Protein AF-A0A3D3KNQ6-F1 (afdb_monomer)

Foldseek 3Di:
DDCDLVNLCVQDVFLVSVLVVLCCVPQNPQRADPVPRHGAWDDDPVDSWTARPPPRDIDRSCPPHPCHVDPDRPSVD

Nearest PDB structures (foldseek):
  5isy-assembly1_C  TM=5.965E-01  e=1.003E-01  Escherichia coli K-12
  1pft-assembly1_A  TM=6.451E-01  e=1.548E-01  Pyrococcus furiosus
  8hl4-assembly1_L37A  TM=4.238E-01  e=6.115E-01  Sulfolobus acidocaldarius DSM 639
  8hku-assembly1_L37A  TM=4.204E-01  e=1.354E+00  Sulfolobus acidocaldarius DSM 639
  3siq-assembly6_F  TM=4.252E-01  e=1.565E+00  Drosophila melanogaster

Sequence (77 aa):
MKYTIKDFKRDFPNDDVCLDYIFGQRYGKDSVCPKCGKTGFYRVSDRKCYACAWCGHQIHPLANTIFHKSSTKLTDW

Mean predicted aligned error: 6.14 Å

pLDDT: mean 83.05, std 6.53, range [61.97, 91.62]

Radius of gyration: 13.59 Å; Cα contacts (8 Å, |Δi|>4): 86; chains: 1; bounding box: 30×30×35 Å

Secondary structure (DSSP, 8-state):
----HHHHHHH-SSHHHHHHHHHHHHH-TT-B-TTT--B-EEEETTTTEEEETTT--EE-TTTTSTTTT--S-GGG-

Structure (mmCIF, N/CA/C/O backbone):
data_AF-A0A3D3KNQ6-F1
#
_entry.id   AF-A0A3D3KNQ6-F1
#
loop_
_atom_site.group_PDB
_atom_site.id
_atom_site.type_symbol
_atom_site.label_atom_id
_atom_site.label_alt_id
_atom_site.label_comp_id
_atom_site.label_asym_id
_atom_site.label_entity_id
_atom_site.label_seq_id
_atom_site.pdbx_PDB_ins_code
_atom_site.Cartn_x
_atom_site.Cartn_y
_atom_site.Cartn_z
_atom_site.occupancy
_atom_site.B_iso_or_equiv
_atom_site.auth_seq_id
_atom_site.auth_comp_id
_atom_site.auth_asym_id
_atom_site.auth_atom_id
_atom_site.pdbx_PDB_model_num
ATOM 1 N N . MET A 1 1 ? -9.673 17.628 17.468 1.00 61.97 1 MET A N 1
ATOM 2 C CA . MET A 1 1 ? -10.706 16.709 16.935 1.00 61.97 1 MET A CA 1
ATOM 3 C C . MET A 1 1 ? -10.365 15.294 17.378 1.00 61.97 1 MET A C 1
ATOM 5 O O . MET A 1 1 ? -9.233 14.881 17.167 1.00 61.97 1 MET A O 1
ATOM 9 N N . LYS A 1 2 ? -11.285 14.587 18.048 1.00 79.56 2 LYS A N 1
ATOM 10 C CA . LYS A 1 2 ? -11.118 13.162 18.380 1.00 79.56 2 LYS A CA 1
ATOM 11 C C . LYS A 1 2 ? -11.527 12.353 17.153 1.00 79.56 2 LYS A C 1
ATOM 13 O O . LYS A 1 2 ? -12.687 12.419 16.770 1.00 79.56 2 LYS A O 1
ATOM 18 N N . TYR A 1 3 ? -10.588 11.632 16.550 1.00 82.19 3 TYR A N 1
ATOM 19 C CA . TYR A 1 3 ? -10.908 10.662 15.509 1.00 82.19 3 TYR A CA 1
ATOM 20 C C . TYR A 1 3 ? -11.519 9.432 16.180 1.00 82.19 3 TYR A C 1
ATOM 22 O O . TYR A 1 3 ? -10.883 8.819 17.040 1.00 82.19 3 TYR A O 1
ATOM 30 N N . THR A 1 4 ? -12.784 9.136 15.889 1.00 87.94 4 THR A N 1
ATOM 31 C CA . THR A 1 4 ? -13.499 8.031 16.535 1.00 87.94 4 THR A CA 1
ATOM 32 C C . THR A 1 4 ? -13.482 6.778 15.664 1.00 87.94 4 THR A C 1
ATOM 34 O O . THR A 1 4 ? -13.291 6.849 14.454 1.00 87.94 4 THR A O 1
ATOM 37 N N . ILE A 1 5 ? -13.772 5.615 16.257 1.00 81.62 5 ILE A N 1
ATOM 38 C CA . ILE A 1 5 ? -13.935 4.357 15.503 1.00 81.62 5 ILE A CA 1
ATOM 39 C C . ILE A 1 5 ? -15.046 4.477 14.442 1.00 81.62 5 ILE A C 1
ATOM 41 O O . ILE A 1 5 ? -14.973 3.837 13.397 1.00 81.62 5 ILE A O 1
ATOM 45 N N . LYS A 1 6 ? -16.071 5.312 14.671 1.00 84.31 6 LYS A N 1
ATOM 46 C CA . LYS A 1 6 ? -17.114 5.574 13.666 1.00 84.31 6 LYS A CA 1
ATOM 47 C C . LYS A 1 6 ? -16.571 6.334 12.457 1.00 84.31 6 LYS A C 1
ATOM 49 O O . LYS A 1 6 ? -16.965 6.013 11.342 1.00 84.31 6 LYS A O 1
ATOM 54 N N . ASP A 1 7 ? -15.681 7.300 12.673 1.00 85.62 7 ASP A N 1
ATOM 55 C CA . ASP A 1 7 ? -15.024 8.025 11.581 1.00 85.62 7 ASP A CA 1
ATOM 56 C C . ASP A 1 7 ? -14.097 7.091 10.799 1.00 85.62 7 ASP A C 1
ATOM 58 O O . ASP A 1 7 ? -14.183 7.045 9.578 1.00 85.62 7 ASP A O 1
ATOM 62 N N . PHE A 1 8 ? -13.328 6.247 11.498 1.00 83.50 8 PHE A N 1
ATOM 63 C CA . PHE A 1 8 ? -12.499 5.219 10.864 1.00 83.50 8 PHE A CA 1
ATOM 64 C C . PHE A 1 8 ? -13.315 4.278 9.980 1.00 83.50 8 PHE A C 1
ATOM 66 O O . PHE A 1 8 ? -13.001 4.108 8.812 1.00 83.50 8 PHE A O 1
ATOM 73 N N . LYS A 1 9 ? -14.418 3.722 10.491 1.00 83.06 9 LYS A N 1
ATOM 74 C CA . LYS A 1 9 ? -15.281 2.830 9.700 1.00 83.06 9 LYS A CA 1
ATOM 75 C C . LYS A 1 9 ? -15.963 3.528 8.521 1.00 83.06 9 LYS A C 1
ATOM 77 O O . LYS A 1 9 ? -16.327 2.858 7.560 1.00 83.06 9 LYS A O 1
ATOM 82 N N . ARG A 1 10 ? -16.169 4.848 8.595 1.00 85.69 10 ARG A N 1
ATOM 83 C CA . ARG A 1 10 ? -16.704 5.640 7.480 1.00 85.69 10 ARG A CA 1
ATOM 84 C C . ARG A 1 10 ? -15.650 5.844 6.395 1.00 85.69 10 ARG A C 1
ATOM 86 O O . ARG A 1 10 ? -15.969 5.689 5.222 1.00 85.69 10 ARG A O 1
ATOM 93 N N . ASP A 1 11 ? -14.432 6.196 6.789 1.00 84.06 11 ASP A N 1
ATOM 94 C CA . ASP A 1 11 ? -13.348 6.508 5.855 1.00 84.06 11 ASP A CA 1
ATOM 95 C C . ASP A 1 11 ? -12.716 5.226 5.278 1.00 84.06 11 ASP A C 1
ATOM 97 O O . ASP A 1 11 ? -12.255 5.216 4.139 1.00 84.06 11 ASP A O 1
ATOM 101 N N . PHE A 1 12 ? -12.762 4.127 6.037 1.00 85.88 12 PHE A N 1
ATOM 102 C CA . PHE A 1 12 ? -12.212 2.814 5.707 1.00 85.88 12 PHE A CA 1
ATOM 103 C C . PHE A 1 12 ? -13.285 1.716 5.780 1.00 85.88 12 PHE A C 1
ATOM 105 O O . PHE A 1 12 ? -13.272 0.871 6.679 1.00 85.88 12 PHE A O 1
ATOM 112 N N . PRO A 1 13 ? -14.245 1.707 4.839 1.00 82.56 13 PRO A N 1
ATOM 113 C CA . PRO A 1 13 ? -15.335 0.734 4.843 1.00 82.56 13 PRO A CA 1
ATOM 114 C C . PRO A 1 13 ? -14.885 -0.677 4.437 1.00 82.56 13 PRO A C 1
ATOM 116 O O . PRO A 1 13 ? -15.603 -1.646 4.682 1.00 82.56 13 PRO A O 1
ATOM 119 N N . ASN A 1 14 ? -13.726 -0.810 3.786 1.00 83.31 14 ASN A N 1
ATOM 120 C CA . ASN A 1 14 ? -13.189 -2.082 3.321 1.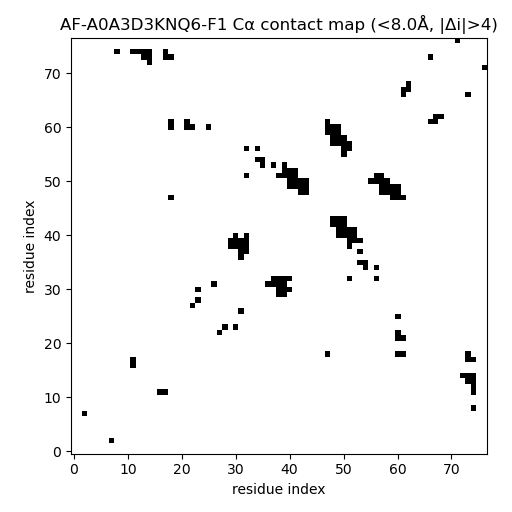00 83.31 14 ASN A CA 1
ATOM 121 C C . ASN A 1 14 ? -11.652 -2.119 3.400 1.00 83.31 14 ASN A C 1
ATOM 123 O O . ASN A 1 14 ? -10.970 -1.092 3.459 1.00 83.31 14 ASN A O 1
ATOM 127 N N . ASP A 1 15 ? -11.111 -3.340 3.371 1.00 81.12 15 ASP A N 1
ATOM 128 C CA . ASP A 1 15 ? -9.666 -3.588 3.396 1.00 81.12 15 ASP A CA 1
ATOM 129 C C . ASP A 1 15 ? -8.945 -2.945 2.203 1.00 81.12 15 ASP A C 1
ATOM 131 O O . ASP A 1 15 ? -7.779 -2.575 2.325 1.00 81.12 15 ASP A O 1
ATOM 135 N N . ASP A 1 16 ? -9.625 -2.798 1.065 1.00 82.81 16 ASP A N 1
ATOM 136 C CA . ASP A 1 16 ? -9.037 -2.218 -0.141 1.00 82.81 16 ASP A CA 1
ATOM 137 C C . ASP A 1 16 ? -8.780 -0.717 0.004 1.00 82.81 16 ASP A C 1
ATOM 139 O O . ASP A 1 16 ? -7.681 -0.273 -0.313 1.00 82.81 16 ASP A O 1
ATOM 143 N N . VAL A 1 17 ? -9.715 0.049 0.575 1.00 86.12 17 VAL A N 1
ATOM 144 C CA . VAL A 1 17 ? -9.525 1.482 0.855 1.00 86.12 17 VAL A CA 1
ATOM 145 C C . VAL A 1 17 ? -8.433 1.682 1.907 1.00 86.12 17 VAL A C 1
ATOM 147 O O . VAL A 1 17 ? -7.595 2.572 1.757 1.00 86.12 17 VAL A O 1
ATOM 150 N N . CYS A 1 1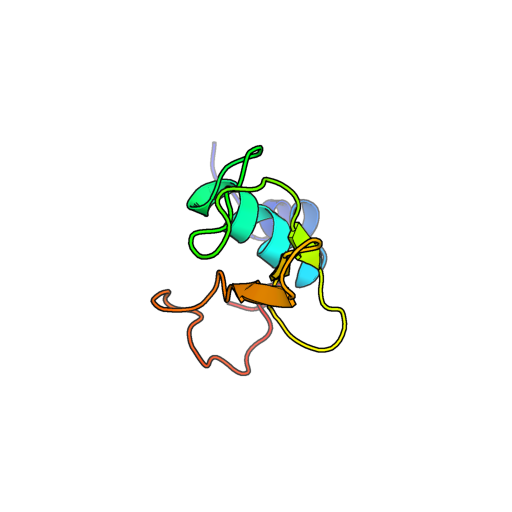8 ? -8.368 0.821 2.932 1.00 85.81 18 CYS A N 1
ATOM 151 C CA . CYS A 1 18 ? -7.233 0.804 3.862 1.00 85.81 18 CYS A CA 1
ATOM 152 C C . CYS A 1 18 ? -5.910 0.581 3.125 1.00 85.81 18 CYS A C 1
ATOM 154 O O . CYS A 1 18 ? -4.928 1.278 3.385 1.00 85.81 18 CYS A O 1
ATOM 156 N N . LEU A 1 19 ? -5.866 -0.394 2.216 1.00 85.56 19 LEU A N 1
ATOM 157 C CA . LEU A 1 19 ? -4.649 -0.729 1.492 1.00 85.56 19 LEU A CA 1
ATOM 158 C C . LEU A 1 19 ? -4.220 0.393 0.541 1.00 85.56 19 LEU A C 1
ATOM 160 O O . LEU A 1 19 ? -3.037 0.731 0.529 1.00 85.56 19 LEU A O 1
ATOM 164 N N . ASP A 1 20 ? -5.161 0.987 -0.195 1.00 86.44 20 ASP A N 1
ATOM 165 C CA . ASP A 1 20 ? -4.930 2.127 -1.090 1.00 86.44 20 ASP A CA 1
ATOM 166 C C . ASP A 1 20 ? -4.394 3.325 -0.308 1.00 86.44 20 ASP A C 1
ATOM 168 O O . ASP A 1 20 ? -3.431 3.968 -0.730 1.00 86.44 20 ASP A O 1
ATOM 172 N N . TYR A 1 21 ? -4.951 3.588 0.874 1.00 87.50 21 TYR A N 1
ATOM 173 C CA . TYR A 1 21 ? -4.476 4.656 1.743 1.00 87.50 21 TYR A CA 1
ATOM 174 C C . TYR A 1 21 ? -3.055 4.405 2.259 1.00 87.50 21 TYR A C 1
ATOM 176 O O . TYR A 1 21 ? -2.207 5.296 2.186 1.00 87.50 21 TYR A O 1
ATOM 184 N N . ILE A 1 22 ? -2.755 3.190 2.737 1.00 86.19 22 ILE A N 1
ATOM 185 C CA . ILE A 1 22 ? -1.404 2.819 3.195 1.00 86.19 22 ILE A CA 1
ATOM 186 C C . ILE A 1 22 ? -0.406 2.895 2.036 1.00 86.19 22 ILE A C 1
ATOM 188 O O . ILE A 1 22 ? 0.708 3.396 2.204 1.00 86.19 22 ILE A O 1
ATOM 192 N N . PHE A 1 23 ? -0.795 2.413 0.855 1.00 87.94 23 PHE A N 1
ATOM 193 C CA . PHE A 1 23 ? 0.030 2.482 -0.343 1.00 87.94 23 PHE A CA 1
ATOM 194 C C . PHE A 1 23 ? 0.317 3.936 -0.730 1.00 87.94 23 PHE A C 1
ATOM 196 O O . PHE A 1 23 ? 1.479 4.291 -0.920 1.00 87.94 23 PHE A O 1
ATOM 203 N N . GLY A 1 24 ? -0.707 4.792 -0.752 1.00 86.75 24 GLY A N 1
ATOM 204 C CA . GLY A 1 24 ? -0.567 6.220 -1.031 1.00 86.75 24 GLY A CA 1
ATOM 205 C C . GLY A 1 24 ? 0.300 6.955 -0.006 1.00 86.75 24 GLY A C 1
ATOM 206 O O . GLY A 1 24 ? 1.133 7.767 -0.396 1.00 86.75 24 GLY A O 1
ATOM 207 N N . GLN A 1 25 ? 0.176 6.638 1.285 1.00 86.12 25 GLN A N 1
ATOM 208 C CA . GLN A 1 25 ? 1.025 7.210 2.338 1.00 86.12 25 GLN A CA 1
ATOM 209 C C . GLN A 1 25 ? 2.492 6.794 2.208 1.00 86.12 25 GLN A C 1
ATOM 211 O O . GLN A 1 25 ? 3.391 7.605 2.412 1.00 86.12 25 GLN A O 1
ATOM 216 N N . ARG A 1 26 ? 2.755 5.530 1.868 1.00 84.19 26 ARG A N 1
ATOM 217 C CA . ARG A 1 26 ? 4.120 4.99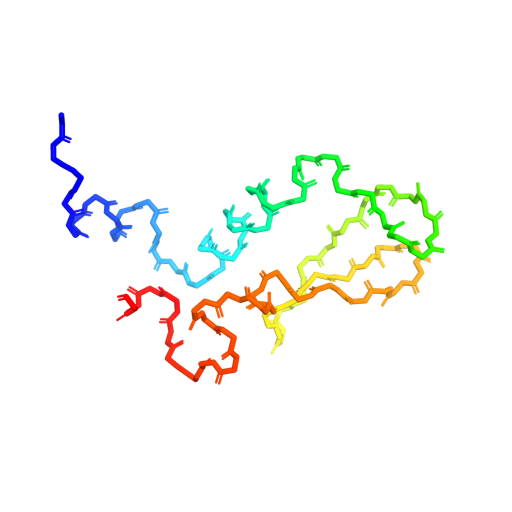6 1.822 1.00 84.19 26 ARG A CA 1
ATOM 218 C C . ARG A 1 26 ? 4.850 5.309 0.517 1.00 84.19 26 ARG A C 1
ATOM 220 O O . ARG A 1 26 ? 6.051 5.556 0.550 1.00 84.19 26 ARG A O 1
ATOM 227 N N . TYR A 1 27 ? 4.156 5.242 -0.615 1.00 82.69 27 TYR A N 1
ATOM 228 C CA . TYR A 1 27 ? 4.767 5.354 -1.943 1.00 82.69 27 TYR A CA 1
ATOM 229 C C . TYR A 1 27 ? 4.391 6.641 -2.684 1.00 82.69 27 TYR A C 1
ATOM 231 O O . TYR A 1 27 ? 5.016 6.953 -3.695 1.00 82.69 27 TYR A O 1
ATOM 239 N N . GLY A 1 28 ? 3.411 7.400 -2.190 1.00 80.81 28 GLY A N 1
ATOM 240 C CA . GLY A 1 28 ? 2.928 8.616 -2.837 1.00 80.81 28 GLY A CA 1
ATOM 241 C C . GLY A 1 28 ? 2.077 8.350 -4.083 1.00 80.81 28 GLY A C 1
ATOM 242 O O . GLY A 1 28 ? 1.946 7.222 -4.565 1.00 80.81 28 GLY A O 1
ATOM 243 N N . LYS A 1 29 ? 1.494 9.427 -4.625 1.00 69.25 29 LYS A N 1
ATOM 244 C CA . LYS A 1 29 ? 0.713 9.400 -5.877 1.00 69.25 29 LYS A CA 1
ATOM 245 C C . LYS A 1 29 ? 1.547 8.934 -7.076 1.00 69.25 29 LYS A C 1
ATOM 247 O O . LYS A 1 29 ? 1.034 8.213 -7.925 1.00 69.25 29 LYS A O 1
ATOM 252 N N . ASP A 1 30 ? 2.835 9.268 -7.083 1.00 74.06 30 ASP A N 1
ATOM 253 C CA . ASP A 1 30 ? 3.785 8.942 -8.151 1.00 74.06 30 ASP A CA 1
ATOM 254 C C . ASP A 1 30 ? 4.701 7.786 -7.754 1.00 74.06 30 ASP A C 1
ATOM 256 O O . ASP A 1 30 ? 5.920 7.853 -7.884 1.00 74.06 30 ASP A O 1
ATOM 260 N N . SER A 1 31 ? 4.107 6.716 -7.230 1.00 81.81 31 SER A N 1
ATOM 261 C CA . SER A 1 31 ? 4.839 5.510 -6.847 1.00 81.81 31 SER A CA 1
ATOM 262 C C . SER A 1 31 ? 5.682 4.980 -8.018 1.00 81.81 31 SER A C 1
ATOM 264 O O . SER A 1 31 ? 5.174 4.454 -9.013 1.00 81.81 31 SER A O 1
ATOM 266 N N . VAL A 1 32 ? 7.003 5.147 -7.905 1.00 86.81 32 VAL A N 1
ATOM 267 C CA . VAL A 1 32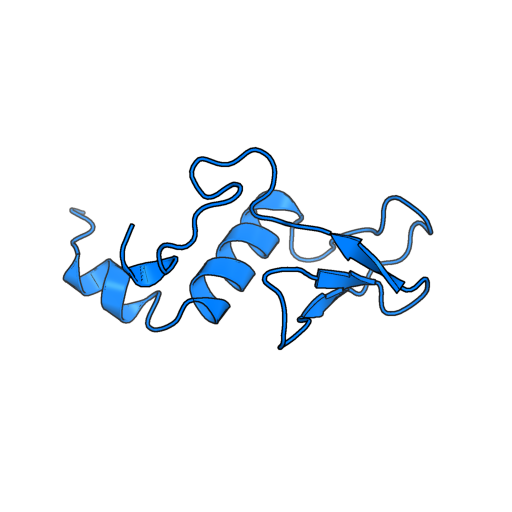 ? 7.977 4.703 -8.906 1.00 86.81 32 VAL A CA 1
ATOM 268 C C . VAL A 1 32 ? 8.364 3.262 -8.620 1.00 86.81 32 VAL A C 1
ATOM 270 O O . VAL A 1 32 ? 8.710 2.899 -7.496 1.00 86.81 32 VAL A O 1
ATOM 273 N N . CYS A 1 33 ? 8.337 2.419 -9.648 1.00 88.44 33 CYS A N 1
ATOM 274 C CA . CYS A 1 33 ? 8.774 1.046 -9.495 1.00 88.44 33 CYS A CA 1
ATOM 275 C 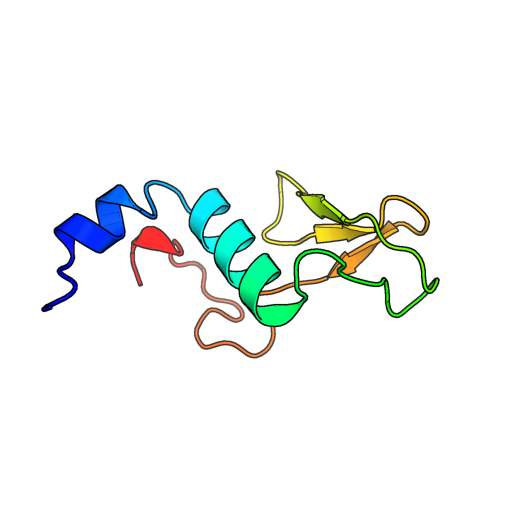C . CYS A 1 33 ? 10.287 0.974 -9.251 1.00 88.44 33 CYS A C 1
ATOM 277 O O . CYS A 1 33 ? 11.051 1.402 -10.116 1.00 88.44 33 CYS A O 1
ATOM 279 N N . PRO A 1 34 ? 10.748 0.343 -8.155 1.00 85.38 34 PRO A N 1
ATOM 280 C CA . PRO A 1 34 ? 12.176 0.242 -7.857 1.00 85.38 34 PRO A CA 1
ATOM 281 C C . PRO A 1 34 ? 12.931 -0.630 -8.869 1.00 85.38 34 PRO A C 1
ATOM 283 O O . PRO A 1 34 ? 14.145 -0.528 -8.984 1.00 85.38 34 PRO A O 1
ATOM 286 N N . LYS A 1 35 ? 12.222 -1.491 -9.616 1.00 87.12 35 LYS A N 1
ATOM 287 C CA . LYS A 1 35 ? 12.823 -2.400 -10.599 1.00 87.12 35 LYS A CA 1
ATOM 288 C C . LYS A 1 35 ? 12.991 -1.771 -11.983 1.00 87.12 35 LYS A C 1
ATOM 290 O O . LYS A 1 35 ? 13.963 -2.071 -12.664 1.00 87.12 35 LYS A O 1
ATOM 295 N N . CYS A 1 36 ? 12.028 -0.965 -12.434 1.00 89.94 36 CYS A N 1
ATOM 296 C CA . CYS A 1 36 ? 12.019 -0.433 -13.803 1.00 89.94 36 CYS A CA 1
ATOM 297 C C . CYS A 1 36 ? 11.963 1.096 -13.896 1.00 89.94 36 CYS A C 1
ATOM 299 O O . CYS A 1 36 ? 11.984 1.621 -15.004 1.00 89.94 36 CYS A O 1
ATOM 301 N N . GLY A 1 37 ? 11.854 1.811 -12.774 1.00 87.81 37 GLY A N 1
ATOM 302 C CA . GLY A 1 37 ? 11.825 3.275 -12.741 1.00 87.81 37 GLY A CA 1
ATOM 303 C C . GLY A 1 37 ? 10.555 3.912 -13.312 1.00 87.81 37 GLY A C 1
ATOM 304 O O . GLY A 1 37 ? 10.492 5.130 -13.430 1.00 87.81 37 GLY A O 1
ATOM 305 N N . LYS A 1 38 ? 9.537 3.121 -13.674 1.00 88.44 38 LYS A N 1
ATOM 306 C CA . LYS A 1 38 ? 8.268 3.634 -14.206 1.00 88.44 38 LYS A CA 1
ATOM 307 C C . LYS A 1 38 ? 7.215 3.791 -13.116 1.00 88.44 38 LYS A C 1
ATOM 309 O O . LYS A 1 38 ? 7.155 2.980 -12.190 1.00 88.44 38 LYS A O 1
ATOM 314 N N . THR A 1 39 ? 6.356 4.791 -13.270 1.00 88.06 39 THR A N 1
ATOM 315 C CA . THR A 1 39 ? 5.136 4.957 -12.477 1.00 88.06 39 THR A CA 1
ATOM 316 C C . THR A 1 39 ? 4.004 4.133 -13.081 1.00 88.06 39 THR A C 1
ATOM 318 O O . THR A 1 39 ? 3.944 3.913 -14.294 1.00 88.06 39 THR A O 1
ATOM 321 N N . GLY A 1 40 ? 3.120 3.620 -12.231 1.00 85.75 40 GLY A N 1
ATOM 322 C CA . GLY A 1 40 ? 1.993 2.795 -12.662 1.00 85.75 40 GLY A CA 1
ATOM 323 C C . GLY A 1 40 ? 1.964 1.470 -11.923 1.00 85.75 40 GLY A C 1
ATOM 324 O O . GLY A 1 40 ? 2.583 0.482 -12.334 1.00 85.75 40 GLY A O 1
ATOM 325 N N . PHE A 1 41 ? 1.209 1.473 -10.834 1.00 89.44 41 PHE A N 1
ATOM 326 C CA . PHE A 1 41 ? 0.890 0.301 -10.042 1.00 89.44 41 PHE A CA 1
ATOM 327 C C . PHE A 1 41 ? -0.605 0.038 -10.120 1.00 89.44 41 PHE A C 1
ATOM 329 O O . PHE A 1 41 ? -1.404 0.966 -10.024 1.00 89.44 41 PHE A O 1
ATOM 336 N N . TYR A 1 42 ? -0.976 -1.225 -10.290 1.00 88.25 42 TYR A N 1
ATOM 337 C CA . TYR A 1 42 ? -2.360 -1.664 -10.225 1.00 88.25 42 TYR A CA 1
ATOM 338 C C . TYR A 1 42 ? -2.560 -2.586 -9.028 1.00 88.25 42 TYR A C 1
ATOM 340 O O . TYR A 1 42 ? -1.657 -3.320 -8.610 1.00 88.25 42 TYR A O 1
ATOM 348 N N . ARG A 1 43 ? -3.762 -2.527 -8.463 1.00 87.62 43 ARG A N 1
ATOM 349 C CA . ARG A 1 43 ? -4.176 -3.368 -7.346 1.00 87.62 43 ARG A CA 1
ATOM 350 C C . ARG A 1 43 ? -4.343 -4.812 -7.824 1.00 87.62 43 ARG A C 1
ATOM 352 O O . ARG A 1 43 ? -5.039 -5.064 -8.803 1.00 87.62 43 ARG A O 1
ATOM 359 N N . VAL A 1 44 ? -3.740 -5.764 -7.115 1.00 88.69 44 VAL A N 1
ATOM 360 C CA . VAL A 1 44 ? -3.999 -7.195 -7.332 1.00 88.69 44 VAL A CA 1
ATOM 361 C C . VAL A 1 44 ? -5.179 -7.609 -6.454 1.00 88.69 44 VAL A C 1
ATOM 363 O O . VAL A 1 44 ? -5.091 -7.505 -5.236 1.00 88.69 44 VAL A O 1
ATOM 366 N N . SER A 1 45 ? -6.283 -8.066 -7.046 1.00 79.12 45 SER A N 1
ATOM 367 C CA . SER A 1 45 ? -7.528 -8.365 -6.313 1.00 79.12 45 SER A CA 1
ATOM 368 C C . SER A 1 45 ? -7.384 -9.524 -5.320 1.00 79.12 45 SER A C 1
ATOM 370 O O . SER A 1 45 ? -7.940 -9.486 -4.231 1.00 79.12 45 SER A O 1
ATOM 372 N N . ASP A 1 46 ? -6.595 -10.538 -5.678 1.00 81.06 46 ASP A N 1
ATOM 373 C CA . ASP A 1 46 ? -6.452 -11.785 -4.911 1.00 81.06 46 ASP A CA 1
ATOM 374 C C . ASP A 1 46 ? -5.501 -11.665 -3.703 1.00 81.06 46 ASP A C 1
ATOM 376 O O . ASP A 1 46 ? -5.501 -12.482 -2.786 1.00 81.06 46 ASP A O 1
ATOM 380 N N . ARG A 1 47 ? -4.645 -10.638 -3.678 1.00 81.56 47 ARG A N 1
ATOM 381 C CA . ARG A 1 47 ? -3.573 -10.497 -2.679 1.00 81.56 47 ARG A CA 1
ATOM 3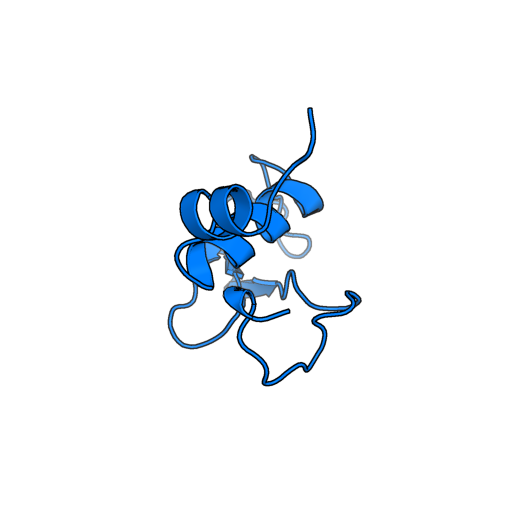82 C C . ARG A 1 47 ? -3.482 -9.064 -2.213 1.00 81.56 47 ARG A C 1
ATOM 384 O O . ARG A 1 47 ? -3.691 -8.166 -3.006 1.00 81.56 47 ARG A O 1
ATOM 391 N N . LYS A 1 48 ? -3.077 -8.804 -0.969 1.00 83.94 48 LYS A N 1
ATOM 392 C CA . LYS A 1 48 ? -2.843 -7.439 -0.445 1.00 83.94 48 LYS A CA 1
ATOM 393 C C . LYS A 1 48 ? -1.536 -6.821 -0.993 1.00 83.94 48 LYS A C 1
ATOM 395 O O . LYS A 1 48 ? -0.617 -6.509 -0.234 1.00 83.94 48 LYS A O 1
ATOM 400 N N . CYS A 1 49 ? -1.409 -6.723 -2.317 1.00 88.38 49 CYS A N 1
ATOM 401 C CA . CYS A 1 49 ? -0.252 -6.176 -3.022 1.00 88.38 49 CYS A CA 1
ATOM 402 C C . CYS A 1 49 ? -0.634 -5.342 -4.256 1.00 88.38 49 CYS A C 1
ATOM 404 O O . CYS A 1 49 ? -1.758 -5.397 -4.763 1.00 88.38 49 CYS A O 1
ATOM 406 N N . TYR A 1 50 ? 0.340 -4.568 -4.726 1.00 90.12 50 TYR A N 1
ATOM 407 C CA . TYR A 1 50 ? 0.273 -3.788 -5.957 1.00 90.12 50 TYR A CA 1
ATOM 408 C C . TYR A 1 50 ? 1.307 -4.315 -6.930 1.00 90.12 50 TYR A C 1
ATOM 410 O O . TYR A 1 50 ? 2.450 -4.545 -6.548 1.00 90.12 50 TYR A O 1
ATOM 418 N N . ALA A 1 51 ? 0.930 -4.488 -8.185 1.00 90.62 51 ALA A N 1
ATOM 419 C CA . ALA A 1 51 ? 1.838 -4.929 -9.227 1.00 90.62 51 ALA A CA 1
ATOM 420 C C . ALA A 1 51 ? 2.144 -3.774 -10.179 1.00 90.62 51 ALA A C 1
ATOM 422 O O . ALA A 1 51 ? 1.270 -2.986 -10.533 1.00 90.62 51 ALA A O 1
ATOM 423 N N . CYS A 1 52 ? 3.401 -3.658 -10.593 1.00 91.62 52 CYS A N 1
ATOM 424 C CA . CYS A 1 52 ? 3.791 -2.695 -11.609 1.00 91.62 52 CYS A CA 1
ATOM 425 C C . CYS A 1 52 ? 3.172 -3.093 -12.954 1.00 91.62 52 CYS A C 1
ATOM 427 O O . CYS A 1 52 ? 3.376 -4.218 -13.417 1.00 91.62 52 CYS A O 1
ATOM 429 N N . ALA A 1 53 ? 2.486 -2.155 -13.610 1.00 90.00 53 ALA A N 1
ATOM 430 C CA . ALA A 1 53 ? 1.871 -2.360 -14.924 1.00 90.00 53 ALA A CA 1
ATOM 431 C C . ALA A 1 53 ? 2.894 -2.667 -16.034 1.00 90.00 53 ALA A C 1
ATOM 433 O O . ALA A 1 53 ? 2.541 -3.227 -17.064 1.00 90.00 53 ALA A O 1
ATOM 434 N N . TRP A 1 54 ? 4.166 -2.321 -15.819 1.00 90.88 54 TRP A N 1
ATOM 435 C CA . TRP A 1 54 ? 5.211 -2.418 -16.838 1.00 90.88 54 TRP A CA 1
ATOM 436 C C . TRP A 1 54 ? 6.067 -3.677 -16.734 1.00 90.88 54 TRP A C 1
ATOM 438 O O . TRP A 1 54 ? 6.413 -4.270 -17.747 1.00 90.88 54 TRP A O 1
ATOM 448 N N . CYS A 1 55 ? 6.464 -4.059 -15.518 1.00 90.94 55 CYS A N 1
ATOM 449 C CA . CYS A 1 55 ? 7.409 -5.159 -15.294 1.00 90.94 55 CYS A CA 1
ATOM 450 C C . CYS A 1 55 ? 6.852 -6.278 -14.403 1.00 90.94 55 CYS A C 1
ATOM 452 O O . CYS A 1 55 ? 7.578 -7.222 -14.094 1.00 90.94 55 CYS A O 1
ATOM 454 N N . GLY A 1 56 ? 5.605 -6.149 -13.934 1.00 88.31 56 GLY A N 1
ATOM 455 C CA . GLY A 1 56 ? 4.959 -7.119 -13.048 1.00 88.31 56 GLY A CA 1
ATOM 456 C C . GLY A 1 56 ? 5.542 -7.182 -11.634 1.00 88.31 56 GLY A C 1
ATOM 457 O O . GLY A 1 56 ? 5.192 -8.079 -10.873 1.00 88.31 56 GLY A O 1
ATOM 458 N N . HIS A 1 57 ? 6.439 -6.262 -11.257 1.00 90.31 57 HIS A N 1
ATOM 459 C CA . HIS A 1 57 ? 7.022 -6.252 -9.916 1.00 90.31 57 HIS A CA 1
ATOM 460 C C . HIS A 1 57 ? 5.946 -6.001 -8.858 1.00 90.31 57 HIS A C 1
ATOM 462 O O . HIS A 1 57 ? 5.246 -4.991 -8.917 1.00 90.31 57 HIS A O 1
ATOM 468 N N . GLN A 1 58 ? 5.832 -6.920 -7.900 1.00 89.50 58 GLN A N 1
ATOM 469 C CA . GLN A 1 58 ? 4.843 -6.859 -6.833 1.00 89.50 58 GLN A CA 1
ATOM 470 C C . GLN A 1 58 ? 5.421 -6.166 -5.601 1.00 89.50 58 GLN A C 1
ATOM 472 O O . GLN A 1 58 ? 6.483 -6.530 -5.103 1.00 89.50 58 GLN A O 1
ATOM 477 N N . ILE A 1 59 ? 4.686 -5.185 -5.098 1.00 88.06 59 ILE A N 1
ATOM 478 C CA . ILE A 1 59 ? 4.977 -4.437 -3.887 1.00 88.06 59 ILE A CA 1
ATOM 479 C C . ILE A 1 59 ? 3.909 -4.766 -2.855 1.00 88.06 59 ILE A C 1
ATOM 481 O O . ILE A 1 59 ? 2.708 -4.683 -3.113 1.00 88.06 59 ILE A O 1
ATOM 485 N N . HIS A 1 60 ? 4.363 -5.117 -1.659 1.00 87.94 60 HIS A N 1
ATOM 486 C CA . HIS A 1 60 ? 3.506 -5.399 -0.520 1.00 87.94 60 HIS A CA 1
ATOM 487 C C . HIS A 1 60 ? 3.542 -4.201 0.436 1.00 87.94 60 HIS A C 1
ATOM 489 O O . HIS A 1 60 ? 4.466 -4.104 1.245 1.00 87.94 60 HIS A O 1
ATOM 495 N N . PRO A 1 61 ? 2.560 -3.284 0.386 1.00 84.75 61 PRO A N 1
ATOM 496 C CA . 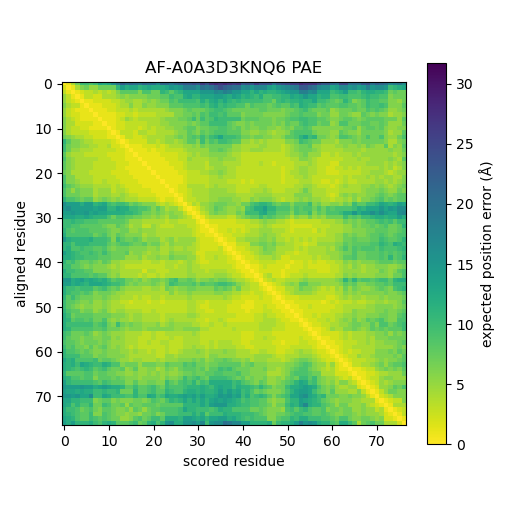PRO A 1 61 ? 2.567 -2.088 1.230 1.00 84.75 61 PRO A CA 1
ATOM 497 C C . PRO A 1 61 ? 2.459 -2.408 2.724 1.00 84.75 61 PRO A C 1
ATOM 499 O O . PRO A 1 61 ? 2.922 -1.624 3.542 1.00 84.75 61 PRO A O 1
ATOM 502 N N . LEU A 1 62 ? 1.920 -3.575 3.083 1.00 83.44 62 LEU A N 1
ATOM 503 C CA . LEU A 1 62 ? 1.845 -4.044 4.470 1.00 83.44 62 LEU A CA 1
ATOM 504 C C . LEU A 1 62 ? 3.146 -4.683 4.972 1.00 83.44 62 LEU A C 1
ATOM 506 O O . LEU A 1 62 ? 3.277 -4.926 6.173 1.00 83.44 62 LEU A O 1
ATOM 510 N N . ALA A 1 63 ? 4.107 -4.983 4.092 1.00 82.00 63 ALA A N 1
ATOM 511 C CA . ALA A 1 63 ? 5.381 -5.551 4.520 1.00 82.00 63 ALA A CA 1
ATOM 512 C C . ALA A 1 63 ? 6.083 -4.577 5.477 1.00 82.00 63 ALA A C 1
ATOM 514 O O . ALA A 1 63 ? 6.060 -3.365 5.265 1.00 82.00 63 ALA A O 1
ATOM 515 N N . ASN A 1 64 ? 6.692 -5.086 6.546 1.00 76.44 64 ASN A N 1
ATOM 516 C CA . ASN A 1 64 ? 7.340 -4.259 7.576 1.00 76.44 64 ASN A CA 1
ATOM 517 C C . ASN A 1 64 ? 6.407 -3.218 8.231 1.00 76.44 64 ASN A C 1
ATOM 519 O O . ASN A 1 64 ? 6.840 -2.126 8.588 1.00 76.44 64 ASN A O 1
ATOM 523 N N . THR A 1 65 ? 5.116 -3.524 8.352 1.00 81.62 65 THR A N 1
ATOM 524 C CA . THR A 1 65 ? 4.177 -2.788 9.215 1.00 81.62 65 THR A CA 1
ATOM 525 C C . THR A 1 65 ? 3.667 -3.713 10.316 1.00 81.62 65 THR A C 1
ATOM 527 O O . THR A 1 65 ? 3.902 -4.921 10.264 1.00 81.62 65 THR A O 1
ATOM 530 N N . ILE A 1 66 ? 2.912 -3.175 11.274 1.00 79.62 66 ILE A N 1
ATOM 531 C CA . ILE A 1 66 ? 2.179 -3.981 12.264 1.00 79.62 66 ILE A CA 1
ATOM 532 C C . ILE A 1 66 ? 1.198 -4.975 11.614 1.00 79.62 66 ILE A C 1
ATOM 534 O O . ILE A 1 66 ? 0.887 -6.008 12.193 1.00 79.62 66 ILE A O 1
ATOM 538 N N . PHE A 1 67 ? 0.782 -4.711 10.371 1.00 77.38 67 PHE A N 1
ATOM 539 C CA . PHE A 1 67 ? -0.100 -5.573 9.585 1.00 77.38 67 PHE A CA 1
ATOM 540 C C . PHE A 1 67 ? 0.652 -6.674 8.818 1.00 77.38 67 PHE A C 1
ATOM 542 O O . PHE A 1 67 ? 0.038 -7.466 8.097 1.00 77.38 67 PHE A O 1
ATOM 549 N N . HIS A 1 68 ? 1.985 -6.731 8.912 1.00 78.19 68 HIS A N 1
ATOM 550 C CA . HIS A 1 68 ? 2.789 -7.701 8.173 1.00 78.19 68 HIS A CA 1
ATOM 551 C C . HIS A 1 68 ? 2.426 -9.131 8.600 1.00 78.19 68 HIS A C 1
ATOM 553 O O . HIS A 1 68 ? 2.516 -9.478 9.772 1.00 78.19 68 HIS A O 1
ATOM 559 N N . LYS A 1 69 ? 2.027 -9.968 7.628 1.00 72.94 69 LYS A N 1
ATOM 560 C CA . LYS A 1 69 ? 1.564 -11.358 7.827 1.00 72.94 69 LYS A CA 1
ATOM 561 C C . LYS A 1 69 ? 0.318 -11.501 8.713 1.00 72.94 69 LYS A C 1
ATOM 56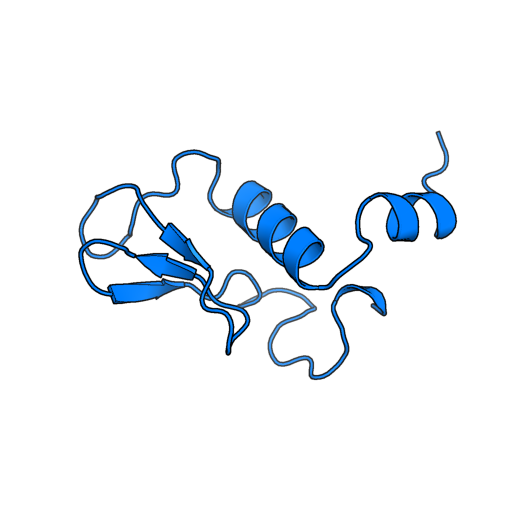3 O O . LYS A 1 69 ? -0.010 -12.618 9.103 1.00 72.94 69 LYS A O 1
ATOM 568 N N . SER A 1 70 ? -0.401 -10.418 9.002 1.00 75.38 70 SER A N 1
ATOM 569 C CA . SER A 1 70 ? -1.660 -10.533 9.730 1.00 75.38 70 SER A CA 1
ATOM 570 C C . SER A 1 70 ? -2.741 -11.135 8.828 1.00 75.38 70 SER A C 1
ATOM 572 O O . SER A 1 70 ? -2.958 -10.675 7.705 1.00 75.38 70 SER A O 1
ATOM 574 N N . SER A 1 71 ? -3.408 -12.176 9.324 1.00 72.56 71 SER A N 1
ATOM 575 C CA . SER A 1 71 ? -4.620 -12.744 8.726 1.00 72.56 71 SER A CA 1
ATOM 576 C C . SER A 1 71 ? -5.877 -11.946 9.086 1.00 72.56 71 SER A C 1
ATOM 578 O O . SER A 1 71 ? -6.912 -12.122 8.443 1.00 72.56 71 SER A O 1
ATOM 580 N N . THR A 1 72 ? -5.793 -11.060 10.084 1.00 75.06 72 THR A N 1
ATOM 581 C CA . THR A 1 72 ? -6.873 -10.154 10.480 1.00 75.06 72 THR A CA 1
ATOM 582 C C . THR A 1 72 ? -7.158 -9.154 9.356 1.00 75.06 72 THR A C 1
ATOM 584 O O . THR A 1 72 ? -6.251 -8.699 8.647 1.00 75.06 72 THR A O 1
ATOM 587 N N . LYS A 1 73 ? -8.437 -8.820 9.168 1.00 70.88 73 LYS A N 1
ATOM 588 C CA . LYS A 1 73 ? -8.858 -7.774 8.229 1.00 70.88 73 LYS A CA 1
ATOM 589 C C . LYS A 1 73 ? -8.263 -6.432 8.654 1.00 70.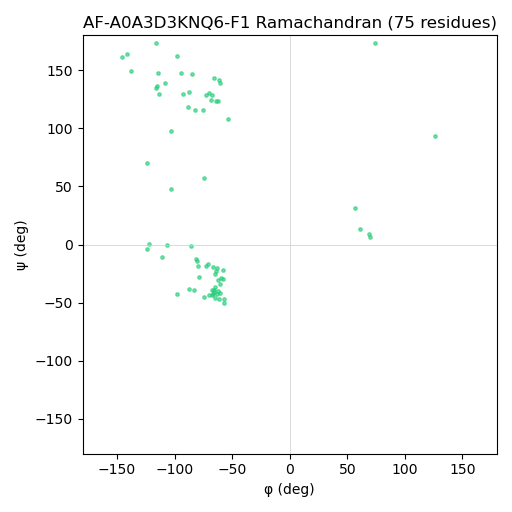88 73 LYS A C 1
ATOM 591 O O . LYS A 1 73 ? -8.165 -6.153 9.845 1.00 70.88 73 LYS A O 1
ATOM 596 N N . LEU A 1 74 ? -7.849 -5.620 7.685 1.00 72.50 74 LEU A N 1
ATOM 597 C CA . LEU A 1 74 ? -7.281 -4.292 7.948 1.00 72.50 74 LEU A CA 1
ATOM 598 C C . LEU A 1 74 ? -8.294 -3.375 8.636 1.00 72.50 74 LEU A C 1
ATOM 600 O O . LEU A 1 74 ? -7.898 -2.541 9.438 1.00 72.50 74 LEU A O 1
ATOM 604 N N . THR A 1 75 ? -9.586 -3.557 8.358 1.00 69.44 75 THR A N 1
ATOM 605 C CA . THR A 1 75 ? -10.664 -2.793 9.002 1.00 69.44 75 THR A CA 1
ATOM 606 C C . THR A 1 75 ? -10.903 -3.146 10.473 1.00 69.44 75 THR A C 1
ATOM 608 O O . THR A 1 75 ? -11.583 -2.387 11.161 1.00 69.44 75 THR A O 1
ATOM 611 N N . ASP A 1 76 ? -10.404 -4.296 10.939 1.00 67.12 76 ASP A N 1
ATOM 612 C CA . ASP A 1 76 ? -10.660 -4.831 12.286 1.00 67.12 76 ASP A CA 1
ATOM 613 C C . ASP A 1 76 ? -9.447 -4.712 13.233 1.00 67.12 76 ASP A C 1
ATOM 615 O O . ASP A 1 76 ? -9.540 -5.133 14.388 1.00 67.12 76 ASP A O 1
ATOM 619 N N . TRP A 1 77 ? -8.321 -4.170 12.755 1.00 64.75 77 TRP A N 1
ATOM 620 C CA . TRP A 1 77 ? -7.149 -3.833 13.576 1.00 64.75 77 TRP A CA 1
ATOM 621 C C . TRP A 1 77 ? -7.325 -2.489 14.286 1.00 64.75 77 TRP A C 1
ATOM 623 O O . TRP A 1 77 ? -6.937 -2.412 15.474 1.00 64.75 77 TRP A O 1
#

Solvent-accessible surface area (backbone atoms only — not comparable to full-atom values): 4827 Å² total; per-residue (Å²): 134,84,87,44,74,69,54,48,49,65,76,30,77,42,51,62,54,47,48,52,49,51,37,39,72,75,48,40,94,73,35,57,36,93,88,76,70,46,67,52,69,42,80,42,91,94,47,86,35,32,28,29,76,85,79,62,53,72,44,51,69,42,59,94,43,96,58,41,90,53,87,66,56,71,70,78,113